Protein AF-A0A257QPD5-F1 (afdb_monomer)

Structure (mmCIF, N/CA/C/O backbone):
data_AF-A0A257QPD5-F1
#
_entry.id   AF-A0A257QPD5-F1
#
loop_
_atom_site.group_PDB
_atom_site.id
_atom_site.type_symbol
_atom_site.label_atom_id
_atom_site.label_alt_id
_atom_site.label_comp_id
_atom_site.label_asym_id
_atom_site.label_entity_id
_atom_site.label_seq_id
_atom_site.pdbx_PDB_ins_code
_atom_site.Cartn_x
_atom_site.Cartn_y
_atom_site.Cartn_z
_atom_site.occupancy
_atom_site.B_iso_or_equiv
_atom_site.auth_seq_id
_atom_site.auth_comp_id
_atom_site.auth_asym_id
_atom_site.auth_atom_id
_atom_site.pdbx_PDB_model_num
ATOM 1 N N . MET A 1 1 ? -7.253 -9.296 -19.703 1.00 43.03 1 MET A N 1
ATOM 2 C CA . MET A 1 1 ? -7.086 -7.842 -19.521 1.00 43.03 1 MET A CA 1
ATOM 3 C C . MET A 1 1 ? -7.882 -7.511 -18.281 1.00 43.03 1 MET A C 1
ATOM 5 O O . MET A 1 1 ? -9.099 -7.597 -18.338 1.00 43.03 1 MET A O 1
ATOM 9 N N . ILE A 1 2 ? -7.193 -7.361 -17.153 1.00 46.84 2 ILE A N 1
ATOM 10 C CA . ILE A 1 2 ? -7.810 -7.124 -15.847 1.00 46.84 2 ILE A CA 1
ATOM 11 C C . ILE A 1 2 ? -8.501 -5.755 -15.883 1.00 46.84 2 ILE A C 1
ATOM 13 O O . ILE A 1 2 ? -7.933 -4.788 -16.395 1.00 46.84 2 ILE A O 1
ATOM 17 N N . THR A 1 3 ? -9.734 -5.682 -15.391 1.00 47.44 3 THR A N 1
ATOM 18 C CA . THR A 1 3 ? -10.474 -4.427 -15.220 1.00 47.44 3 THR A CA 1
ATOM 19 C C . THR A 1 3 ? -9.905 -3.722 -13.984 1.00 47.44 3 THR A C 1
ATOM 21 O O . THR A 1 3 ? -10.390 -3.902 -12.877 1.00 47.44 3 THR A O 1
ATOM 24 N N . LEU A 1 4 ? -8.798 -3.000 -14.178 1.00 59.91 4 LEU A N 1
ATOM 25 C CA . LEU A 1 4 ? -7.837 -2.599 -13.139 1.00 59.91 4 LEU A CA 1
ATOM 26 C C . LEU A 1 4 ? -8.377 -1.752 -11.976 1.00 59.91 4 LEU A C 1
ATOM 28 O O . LEU A 1 4 ? -7.714 -1.706 -10.950 1.00 59.91 4 LEU A O 1
ATOM 32 N N . THR A 1 5 ? -9.514 -1.067 -12.089 1.00 71.81 5 THR A N 1
ATOM 33 C CA . THR A 1 5 ? -9.912 -0.085 -11.063 1.00 71.81 5 THR A CA 1
ATOM 34 C C . THR A 1 5 ? -10.363 -0.730 -9.761 1.00 71.81 5 THR A C 1
ATOM 36 O O . THR A 1 5 ? -9.887 -0.334 -8.704 1.00 71.81 5 THR A O 1
ATOM 39 N N . ASP A 1 6 ? -11.228 -1.740 -9.832 1.00 85.19 6 ASP A N 1
ATOM 40 C CA . ASP A 1 6 ? -11.835 -2.318 -8.628 1.00 85.19 6 ASP A CA 1
ATOM 41 C C . ASP A 1 6 ? -10.810 -3.182 -7.877 1.00 85.19 6 ASP A C 1
ATOM 43 O O . ASP A 1 6 ? -10.649 -3.046 -6.670 1.00 85.19 6 ASP A O 1
ATOM 47 N N . GLU A 1 7 ? -10.010 -3.972 -8.604 1.00 90.75 7 GLU A N 1
ATOM 48 C CA . GLU A 1 7 ? -8.930 -4.773 -8.006 1.00 90.75 7 GLU A CA 1
ATOM 49 C C . GLU A 1 7 ? -7.797 -3.903 -7.429 1.00 90.75 7 GLU A C 1
ATOM 51 O O . GLU A 1 7 ? -7.196 -4.261 -6.416 1.00 90.75 7 GLU A O 1
ATOM 56 N N . THR A 1 8 ? -7.498 -2.742 -8.031 1.00 94.50 8 THR A N 1
ATOM 57 C CA . THR A 1 8 ? -6.486 -1.821 -7.476 1.00 94.50 8 THR A CA 1
ATOM 58 C C . THR A 1 8 ? -7.026 -1.056 -6.266 1.00 94.50 8 THR A C 1
ATOM 60 O O . THR A 1 8 ? -6.274 -0.817 -5.321 1.00 94.50 8 THR A O 1
ATOM 63 N N . ASP A 1 9 ? -8.319 -0.708 -6.252 1.00 96.19 9 ASP A N 1
ATOM 64 C CA . ASP A 1 9 ? -8.983 -0.138 -5.074 1.00 96.19 9 ASP A CA 1
ATOM 65 C C . ASP A 1 9 ? -8.925 -1.135 -3.896 1.00 96.19 9 ASP A C 1
ATOM 67 O O . ASP A 1 9 ? -8.473 -0.760 -2.811 1.00 96.19 9 ASP A O 1
ATOM 71 N N . ASP A 1 10 ? -9.262 -2.410 -4.130 1.00 96.50 10 ASP A N 1
ATOM 72 C CA . ASP A 1 10 ? -9.176 -3.484 -3.127 1.00 96.50 10 ASP A CA 1
ATOM 73 C C . ASP A 1 10 ? -7.736 -3.702 -2.630 1.00 96.50 10 ASP A C 1
ATOM 75 O O . ASP A 1 10 ? -7.492 -3.870 -1.430 1.00 96.50 10 ASP A O 1
ATOM 79 N N . LEU A 1 11 ? -6.754 -3.648 -3.534 1.00 97.69 11 LEU A N 1
ATOM 80 C CA . LEU A 1 11 ? -5.338 -3.757 -3.183 1.00 97.69 11 LEU A CA 1
ATOM 81 C C . LEU A 1 11 ? -4.869 -2.607 -2.288 1.00 97.69 11 LEU A C 1
ATOM 83 O O . LEU A 1 11 ? -4.123 -2.826 -1.330 1.00 97.69 11 LEU A O 1
ATOM 87 N N . ILE A 1 12 ? -5.300 -1.382 -2.579 1.00 97.88 12 ILE A N 1
ATOM 88 C CA . ILE A 1 12 ? -4.968 -0.213 -1.763 1.00 97.88 12 ILE A CA 1
ATOM 89 C C . ILE A 1 12 ? -5.658 -0.295 -0.401 1.00 97.88 12 ILE A C 1
ATOM 91 O O . ILE A 1 12 ? -5.016 -0.016 0.613 1.00 9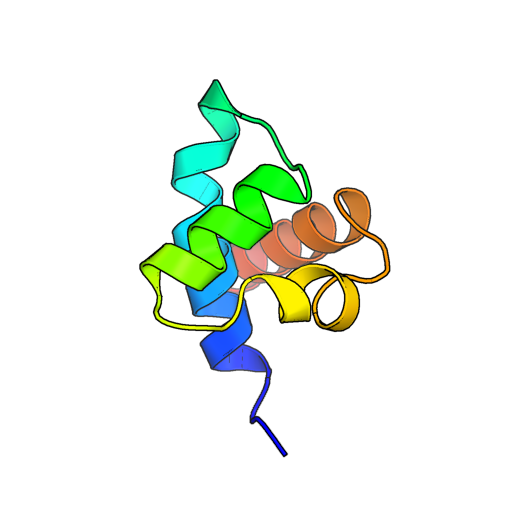7.88 12 ILE A O 1
ATOM 95 N N . ASP A 1 13 ? -6.906 -0.756 -0.347 1.00 97.81 13 ASP A N 1
ATOM 96 C CA . ASP A 1 13 ? -7.618 -0.988 0.912 1.00 97.81 13 ASP A CA 1
ATOM 97 C C . ASP A 1 13 ? -6.938 -2.068 1.774 1.00 97.81 13 ASP A C 1
ATOM 99 O O . ASP A 1 13 ? -6.859 -1.915 2.994 1.00 97.81 13 ASP A O 1
ATOM 103 N N . ALA A 1 14 ? -6.374 -3.115 1.162 1.00 98.19 14 ALA A N 1
ATOM 104 C CA . ALA A 1 14 ? -5.569 -4.126 1.855 1.00 98.19 14 ALA A CA 1
ATOM 105 C C . ALA A 1 14 ? -4.186 -3.602 2.296 1.00 98.19 14 ALA A C 1
ATOM 107 O O . ALA A 1 14 ? -3.660 -4.013 3.333 1.00 98.19 14 ALA A O 1
ATOM 108 N N . LEU A 1 15 ? -3.594 -2.671 1.542 1.00 98.56 15 LEU A N 1
ATOM 109 C CA . LEU A 1 15 ? -2.291 -2.074 1.843 1.00 98.56 15 LEU A CA 1
ATOM 110 C C . LEU A 1 15 ? -2.350 -1.079 3.009 1.00 98.56 15 LEU A C 1
ATOM 112 O O . LEU A 1 15 ? -1.463 -1.082 3.866 1.00 98.56 15 LEU A O 1
ATOM 116 N N . VAL A 1 16 ? -3.373 -0.222 3.060 1.00 98.31 16 VAL A N 1
ATOM 117 C CA . VAL A 1 16 ? -3.489 0.872 4.043 1.00 98.31 16 VAL A CA 1
ATOM 118 C C . VAL A 1 16 ? -3.317 0.405 5.503 1.00 98.31 16 VAL A C 1
ATOM 120 O O . VAL A 1 16 ? -2.572 1.062 6.233 1.00 98.31 16 VAL A O 1
ATOM 123 N N . PRO A 1 17 ? -3.892 -0.725 5.960 1.00 98.44 17 PRO A N 1
ATOM 124 C CA . PRO A 1 17 ? -3.661 -1.255 7.306 1.00 98.44 17 PRO A CA 1
ATOM 125 C C . PRO A 1 17 ? -2.198 -1.597 7.635 1.00 98.44 17 PRO A C 1
ATOM 127 O O . PRO A 1 17 ? -1.816 -1.570 8.805 1.00 98.44 17 PRO A O 1
ATOM 130 N N . LEU A 1 18 ? -1.367 -1.908 6.634 1.00 98.44 18 LEU A N 1
ATOM 131 C CA . LEU A 1 18 ? 0.052 -2.240 6.816 1.00 98.44 18 LEU A CA 1
ATOM 132 C C . LEU A 1 18 ? 0.922 -0.982 6.964 1.00 98.44 18 LEU A C 1
ATOM 134 O O . LEU A 1 18 ? 1.963 -1.012 7.628 1.00 98.44 18 LEU A O 1
ATOM 138 N N . VAL A 1 19 ? 0.495 0.137 6.371 1.00 98.19 19 VAL A N 1
ATOM 139 C CA . VAL A 1 19 ? 1.264 1.388 6.270 1.00 98.19 19 VAL A CA 1
ATOM 140 C C . VAL A 1 19 ? 1.712 1.961 7.624 1.00 98.19 19 VAL A C 1
ATOM 142 O O . VAL A 1 19 ? 2.873 2.363 7.706 1.00 98.19 19 VAL A O 1
ATOM 145 N N . PRO A 1 20 ? 0.903 1.994 8.705 1.00 98.12 20 PRO A N 1
ATOM 146 C CA . PRO A 1 20 ? 1.336 2.572 9.980 1.00 98.12 20 PRO A CA 1
ATOM 147 C C . PRO A 1 20 ? 2.575 1.905 10.587 1.00 98.12 20 PRO A C 1
ATOM 149 O O . PRO A 1 20 ? 3.328 2.556 11.308 1.00 98.12 20 PRO A O 1
ATOM 152 N N . LEU A 1 21 ? 2.781 0.614 10.310 1.00 97.75 21 LEU A N 1
ATOM 153 C CA . LEU A 1 21 ? 3.895 -0.165 10.855 1.00 97.75 21 LEU A CA 1
ATOM 154 C C . LEU A 1 21 ? 5.008 -0.406 9.831 1.00 97.75 21 LEU A C 1
ATOM 156 O O . LEU A 1 21 ? 6.178 -0.429 10.202 1.00 97.75 21 LEU A O 1
ATOM 160 N N . GLN A 1 22 ? 4.656 -0.601 8.559 1.00 97.75 22 GLN A N 1
ATOM 161 C CA . GLN A 1 22 ? 5.594 -1.009 7.507 1.00 97.75 22 GLN A CA 1
ATOM 162 C C . GLN A 1 22 ? 5.904 0.103 6.497 1.00 97.75 22 GLN A C 1
ATOM 164 O O . GLN A 1 22 ? 6.871 0.007 5.742 1.00 97.75 22 GLN A O 1
ATOM 169 N N . GLY A 1 23 ? 5.097 1.164 6.475 1.00 98.19 23 GLY A N 1
ATOM 170 C CA . GLY A 1 23 ? 5.170 2.241 5.495 1.00 98.19 23 GLY A CA 1
ATOM 171 C C . GLY A 1 23 ? 4.656 1.855 4.105 1.00 98.19 23 GLY A C 1
ATOM 172 O O . GLY A 1 23 ? 4.306 0.705 3.823 1.00 98.19 23 GLY A O 1
ATOM 173 N N . TRP A 1 24 ? 4.648 2.848 3.214 1.00 98.31 24 TRP A N 1
ATOM 174 C CA . TRP A 1 24 ? 4.385 2.689 1.783 1.00 98.31 24 TRP A CA 1
ATOM 175 C C . TRP A 1 24 ? 5.610 2.081 1.099 1.00 98.31 24 TRP A C 1
ATOM 177 O O . TRP A 1 24 ? 6.498 2.791 0.631 1.00 98.31 24 TRP A O 1
ATOM 187 N N . THR A 1 25 ? 5.706 0.753 1.096 1.00 98.44 25 THR A N 1
ATOM 188 C CA . THR A 1 25 ? 6.847 0.036 0.513 1.00 98.44 25 THR A CA 1
ATOM 189 C C . THR A 1 25 ? 6.385 -1.054 -0.442 1.00 98.44 25 THR A C 1
ATOM 191 O O . THR A 1 25 ? 5.289 -1.598 -0.309 1.00 98.44 25 THR A O 1
ATOM 194 N N . MET A 1 26 ? 7.272 -1.458 -1.357 1.00 97.88 26 MET A N 1
ATOM 195 C CA . MET A 1 26 ? 7.027 -2.631 -2.203 1.00 97.88 26 MET A CA 1
ATOM 196 C C . MET A 1 26 ? 6.852 -3.914 -1.380 1.00 97.88 26 MET A C 1
ATOM 198 O O . MET A 1 26 ? 6.226 -4.850 -1.857 1.00 97.88 26 MET A O 1
ATOM 202 N N . SER A 1 27 ? 7.399 -3.987 -0.161 1.00 98.25 27 SER A N 1
ATOM 203 C CA . SER A 1 27 ? 7.182 -5.138 0.721 1.00 98.25 27 SER A CA 1
ATOM 204 C C . SER A 1 27 ? 5.740 -5.183 1.224 1.00 98.25 27 SER A C 1
ATOM 206 O O . SER A 1 27 ? 5.103 -6.227 1.131 1.00 98.25 27 SER A O 1
ATOM 208 N N . SER A 1 28 ? 5.214 -4.044 1.680 1.00 98.56 28 SER A N 1
ATOM 209 C CA . SER A 1 28 ? 3.825 -3.913 2.131 1.00 98.56 28 SER A CA 1
ATOM 210 C C . SER A 1 28 ? 2.844 -4.226 0.993 1.00 98.56 28 SER A C 1
ATOM 212 O O . SER A 1 28 ? 1.885 -4.961 1.192 1.00 98.56 28 SER A O 1
ATOM 214 N N . LEU A 1 29 ? 3.122 -3.742 -0.225 1.00 98.44 29 LEU A N 1
ATOM 215 C CA . LEU A 1 29 ? 2.299 -4.015 -1.410 1.00 98.44 29 LEU A CA 1
ATOM 216 C C . LEU A 1 29 ? 2.284 -5.507 -1.781 1.00 98.44 29 LEU A C 1
ATOM 218 O O . LEU A 1 29 ? 1.237 -6.068 -2.085 1.00 98.44 29 LEU A O 1
ATOM 222 N N . ARG A 1 30 ? 3.447 -6.166 -1.725 1.00 98.56 30 ARG A N 1
ATOM 223 C CA . ARG A 1 30 ? 3.561 -7.616 -1.941 1.00 98.56 30 ARG A CA 1
ATOM 224 C C . ARG A 1 30 ? 2.778 -8.420 -0.915 1.00 98.56 30 ARG A C 1
ATOM 226 O O . ARG A 1 30 ? 2.180 -9.429 -1.271 1.00 98.56 30 ARG A O 1
ATOM 233 N N . GLN A 1 31 ? 2.804 -7.985 0.342 1.00 98.56 31 GLN A N 1
ATOM 234 C CA . GLN A 1 31 ? 2.020 -8.614 1.394 1.00 98.56 31 GLN A CA 1
ATOM 235 C C . GLN A 1 31 ? 0.519 -8.436 1.135 1.00 98.56 31 GLN A C 1
ATOM 237 O O . GLN A 1 31 ? -0.202 -9.423 1.160 1.00 98.56 31 GLN A O 1
ATOM 242 N N . ALA A 1 32 ? 0.072 -7.228 0.787 1.00 98.25 32 ALA A N 1
ATOM 243 C CA . ALA A 1 32 ? -1.326 -6.971 0.445 1.00 98.25 32 ALA A CA 1
ATOM 244 C C . ALA A 1 32 ? -1.809 -7.828 -0.744 1.00 98.25 32 ALA A C 1
ATOM 246 O O . ALA A 1 32 ? -2.892 -8.403 -0.685 1.00 98.25 32 ALA A O 1
ATOM 247 N N . LEU A 1 33 ? -0.985 -7.996 -1.788 1.00 98.00 33 LEU A N 1
ATOM 248 C CA . LEU A 1 33 ? -1.280 -8.917 -2.897 1.00 98.00 33 LEU A CA 1
ATOM 249 C C . LEU A 1 33 ? -1.426 -10.365 -2.423 1.00 98.00 33 LEU A C 1
ATOM 251 O O . LEU A 1 33 ? -2.381 -11.036 -2.807 1.00 98.00 33 LEU A O 1
ATOM 255 N N . ALA A 1 34 ? -0.501 -10.838 -1.582 1.00 97.94 34 ALA A N 1
ATOM 256 C CA . ALA A 1 34 ? -0.556 -12.192 -1.036 1.00 97.94 34 ALA A CA 1
ATOM 257 C C . ALA A 1 34 ? -1.821 -12.419 -0.194 1.00 97.94 34 ALA A C 1
ATOM 259 O O . ALA A 1 34 ? -2.458 -13.464 -0.320 1.00 97.94 34 ALA A O 1
ATOM 260 N N . ASP A 1 35 ? -2.202 -11.435 0.624 1.00 97.44 35 ASP A N 1
ATOM 261 C CA . ASP A 1 35 ? -3.392 -11.488 1.478 1.00 97.44 35 ASP A CA 1
ATOM 262 C C . ASP A 1 35 ? -4.691 -11.531 0.648 1.00 97.44 35 ASP A C 1
ATOM 264 O O . ASP A 1 35 ? -5.670 -12.156 1.061 1.00 97.44 35 ASP A O 1
ATOM 268 N N . LEU A 1 36 ? -4.681 -10.944 -0.554 1.00 96.38 36 LEU A N 1
ATOM 269 C CA . LEU A 1 36 ? -5.765 -11.016 -1.542 1.00 96.38 36 LEU A CA 1
ATOM 270 C C . LEU A 1 36 ? -5.703 -12.263 -2.448 1.00 96.38 36 LEU A C 1
ATOM 272 O O . LEU A 1 36 ? -6.600 -12.487 -3.258 1.00 96.38 36 LEU A O 1
ATOM 276 N N . GLY A 1 37 ? -4.671 -13.102 -2.313 1.00 96.31 37 GLY A N 1
ATOM 277 C CA . GLY A 1 37 ? -4.491 -14.315 -3.116 1.00 96.31 37 GLY A CA 1
ATOM 278 C C . GLY A 1 37 ? -3.898 -14.089 -4.514 1.00 96.31 37 GLY A C 1
ATOM 279 O O . GLY A 1 37 ? -3.948 -14.999 -5.344 1.00 96.31 37 GLY A O 1
ATOM 280 N N . HIS A 1 38 ? -3.328 -12.911 -4.778 1.00 95.81 38 HIS A N 1
ATOM 281 C CA . HIS A 1 38 ? -2.601 -12.591 -6.010 1.00 95.81 38 HIS A CA 1
ATOM 282 C C . HIS A 1 38 ? -1.103 -12.919 -5.899 1.00 95.81 38 HIS A C 1
ATOM 284 O O . HIS A 1 38 ? -0.577 -13.134 -4.805 1.00 95.81 38 HIS A O 1
ATOM 290 N N . ASP A 1 39 ? -0.397 -12.949 -7.036 1.00 97.00 39 ASP A N 1
ATOM 291 C CA . ASP A 1 39 ? 1.052 -13.167 -7.058 1.00 97.00 39 ASP A CA 1
ATOM 292 C C . ASP A 1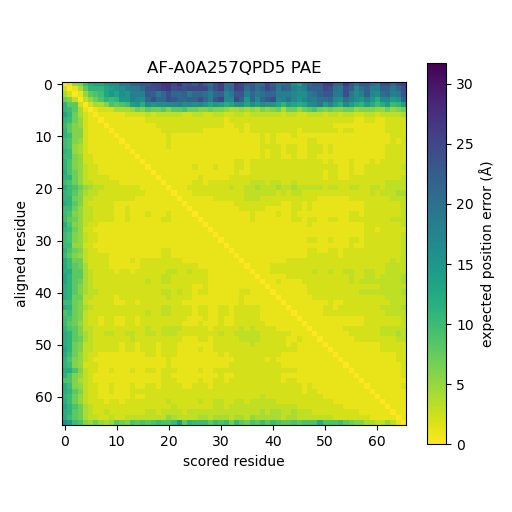 39 ? 1.794 -11.898 -6.590 1.00 97.00 39 ASP A C 1
ATOM 294 O O . ASP A 1 39 ? 1.703 -10.850 -7.235 1.00 97.00 39 ASP A O 1
ATOM 298 N N . PRO A 1 40 ? 2.589 -11.950 -5.503 1.00 97.62 40 PRO A N 1
ATOM 299 C CA . PRO A 1 40 ? 3.397 -10.811 -5.071 1.00 97.62 40 PRO A CA 1
ATOM 300 C C . PRO A 1 40 ? 4.399 -10.325 -6.131 1.00 97.62 40 PRO A C 1
ATOM 302 O O . PRO A 1 40 ? 4.857 -9.180 -6.075 1.00 97.62 40 PRO A O 1
ATOM 305 N N . ALA A 1 41 ? 4.776 -11.171 -7.094 1.00 96.88 41 ALA A N 1
ATOM 306 C CA . ALA A 1 41 ? 5.651 -10.786 -8.196 1.00 96.88 41 ALA A CA 1
ATOM 307 C C . ALA A 1 41 ? 5.035 -9.709 -9.105 1.00 96.88 41 ALA A C 1
ATOM 309 O O . ALA A 1 41 ? 5.790 -8.981 -9.752 1.00 96.88 41 ALA A O 1
ATOM 310 N N . ASP A 1 42 ? 3.709 -9.541 -9.088 1.00 96.25 42 ASP A N 1
ATOM 311 C CA . ASP A 1 42 ? 3.003 -8.537 -9.887 1.00 96.25 42 ASP A CA 1
ATOM 312 C C . ASP A 1 42 ? 3.126 -7.116 -9.314 1.00 96.25 42 ASP A C 1
ATOM 314 O O . ASP A 1 42 ? 2.886 -6.140 -10.023 1.00 96.25 42 ASP A O 1
ATOM 318 N N . ALA A 1 43 ? 3.574 -6.953 -8.062 1.00 96.50 43 ALA A N 1
ATOM 319 C CA . ALA A 1 43 ? 3.668 -5.645 -7.403 1.00 96.50 43 ALA A CA 1
ATOM 320 C C . ALA A 1 43 ? 4.374 -4.551 -8.243 1.00 96.50 43 ALA A C 1
ATOM 322 O O . ALA A 1 43 ? 3.835 -3.448 -8.341 1.00 96.50 43 ALA A O 1
ATOM 323 N N . PRO A 1 44 ? 5.542 -4.800 -8.879 1.00 96.06 44 PRO A N 1
ATOM 324 C CA . PRO A 1 44 ? 6.222 -3.795 -9.701 1.00 96.06 44 PRO A CA 1
ATOM 325 C C . PRO A 1 44 ? 5.525 -3.508 -11.038 1.00 96.06 44 PRO A C 1
ATOM 327 O O . PRO A 1 44 ? 5.838 -2.501 -11.666 1.00 96.06 44 PRO A O 1
ATOM 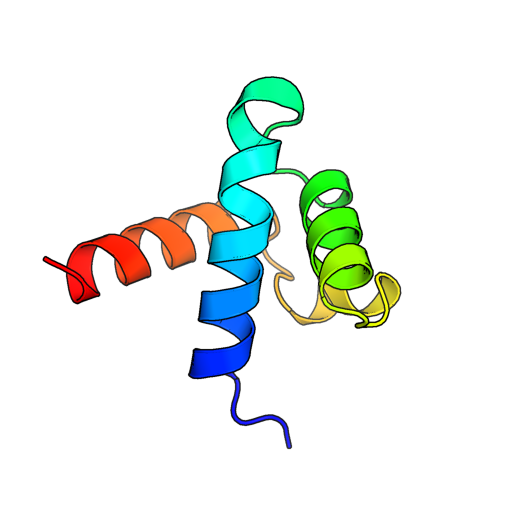3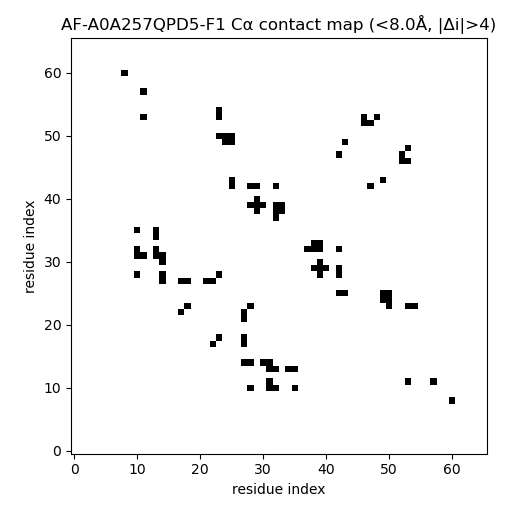30 N N . LEU A 1 45 ? 4.634 -4.394 -11.498 1.00 95.44 45 LEU A N 1
ATOM 331 C CA . LEU A 1 45 ? 3.821 -4.181 -12.698 1.00 95.44 45 LEU A CA 1
ATOM 332 C C . LEU A 1 45 ? 2.609 -3.296 -12.392 1.00 95.44 45 LEU A C 1
ATOM 334 O O . LEU A 1 45 ? 2.218 -2.503 -13.242 1.00 95.44 45 LEU A O 1
ATOM 338 N N . ILE A 1 46 ? 2.038 -3.434 -11.191 1.00 95.31 46 ILE A N 1
ATOM 339 C CA . ILE A 1 46 ? 0.862 -2.673 -10.750 1.00 95.31 46 ILE A CA 1
ATOM 340 C C . ILE A 1 46 ? 1.252 -1.245 -10.345 1.00 95.31 46 ILE A C 1
ATOM 342 O O . ILE A 1 46 ? 0.574 -0.304 -10.737 1.00 95.31 46 ILE A O 1
ATOM 346 N N . PHE A 1 47 ? 2.358 -1.080 -9.609 1.00 96.25 47 PHE A N 1
ATOM 347 C CA . PHE A 1 47 ? 2.869 0.228 -9.170 1.00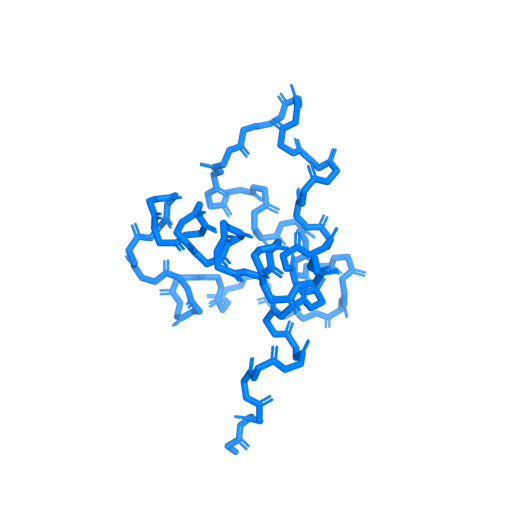 96.25 47 PHE A CA 1
ATOM 348 C C . PHE A 1 47 ? 4.348 0.417 -9.559 1.00 96.25 47 PHE A C 1
ATOM 350 O O . PHE A 1 47 ? 5.234 0.339 -8.696 1.00 96.25 47 PHE A O 1
ATOM 357 N N . PRO A 1 48 ? 4.662 0.637 -10.851 1.00 95.94 48 PRO A N 1
ATOM 358 C CA . PRO A 1 48 ? 6.034 0.838 -11.326 1.00 95.94 48 PRO A CA 1
ATOM 359 C C . PRO A 1 48 ? 6.708 2.095 -10.748 1.00 95.9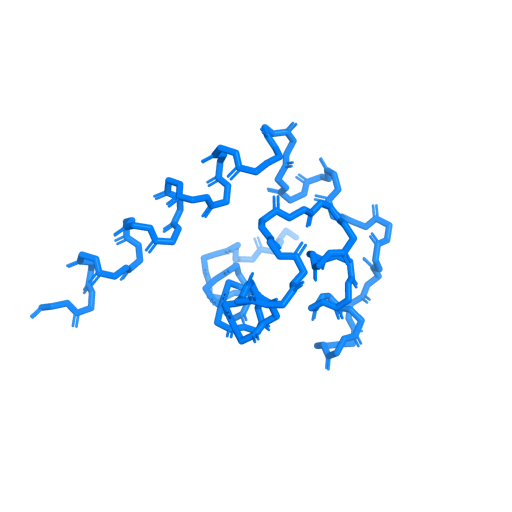4 48 PRO A C 1
ATOM 361 O O . PRO A 1 48 ? 7.930 2.117 -10.585 1.00 95.94 48 PRO A O 1
ATOM 364 N N . GLY A 1 49 ? 5.934 3.128 -10.406 1.00 95.62 49 GLY A N 1
ATOM 365 C CA . GLY A 1 49 ? 6.379 4.333 -9.701 1.00 95.62 49 GLY A CA 1
ATOM 366 C C . GLY A 1 49 ? 6.566 4.131 -8.193 1.00 95.62 49 GLY A C 1
ATOM 367 O O . GLY A 1 49 ? 7.050 5.029 -7.496 1.00 95.62 49 GLY A O 1
ATOM 368 N N . GLY A 1 50 ? 6.227 2.947 -7.675 1.00 96.69 50 GLY A N 1
ATOM 369 C CA . GLY A 1 50 ? 6.427 2.563 -6.286 1.00 96.69 50 GLY A CA 1
ATOM 370 C C . GLY A 1 50 ? 5.615 3.416 -5.313 1.00 96.69 50 GLY A C 1
ATOM 371 O O . GLY A 1 50 ? 4.452 3.726 -5.548 1.00 96.69 50 GLY A O 1
ATOM 372 N N . ALA A 1 51 ? 6.228 3.777 -4.184 1.00 98.00 51 ALA A N 1
ATOM 373 C CA . ALA A 1 51 ? 5.529 4.401 -3.059 1.00 98.00 51 ALA A CA 1
ATOM 374 C C . ALA A 1 51 ? 4.796 5.703 -3.424 1.00 98.00 51 ALA A C 1
ATOM 376 O O . ALA A 1 51 ? 3.701 5.936 -2.925 1.00 98.00 51 ALA A O 1
ATOM 377 N N . ALA A 1 52 ? 5.383 6.540 -4.287 1.00 98.06 52 ALA A N 1
ATOM 378 C CA . ALA A 1 52 ? 4.765 7.801 -4.694 1.00 98.06 52 ALA A CA 1
ATOM 379 C C . ALA A 1 52 ? 3.454 7.558 -5.456 1.00 98.06 52 ALA A C 1
ATOM 381 O O . ALA A 1 52 ? 2.428 8.131 -5.105 1.00 98.06 52 ALA A O 1
ATOM 382 N N . GLU A 1 53 ? 3.475 6.638 -6.420 1.00 98.06 53 GLU A N 1
ATOM 383 C CA . GL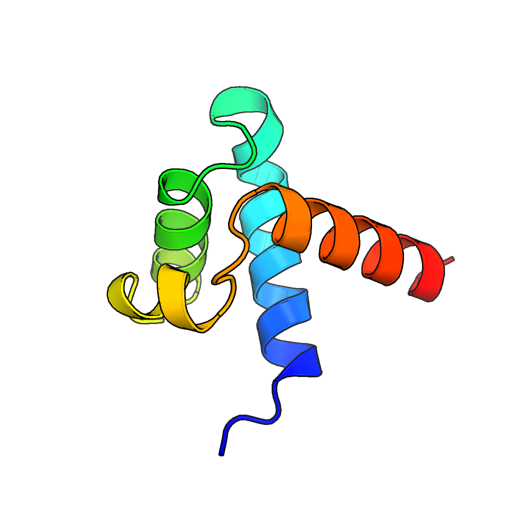U A 1 53 ? 2.296 6.260 -7.203 1.00 98.06 53 GLU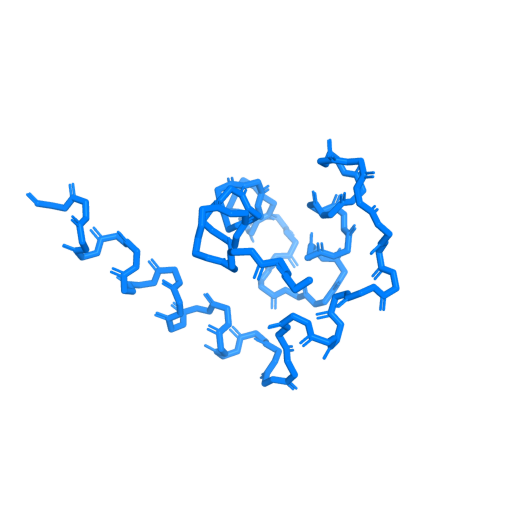 A CA 1
ATOM 384 C C . GLU A 1 53 ? 1.206 5.624 -6.324 1.00 98.06 53 GLU A C 1
ATOM 386 O O . GLU A 1 53 ? 0.032 5.953 -6.467 1.00 98.06 53 GLU A O 1
ATOM 391 N N . MET A 1 54 ? 1.583 4.782 -5.351 1.00 98.25 54 MET A N 1
ATOM 392 C CA . MET A 1 54 ? 0.631 4.213 -4.383 1.00 98.25 54 MET A CA 1
ATOM 393 C C . MET A 1 54 ? -0.069 5.301 -3.556 1.00 98.25 54 MET A C 1
ATOM 395 O O . MET A 1 54 ? -1.279 5.239 -3.348 1.00 98.25 54 MET A O 1
ATOM 399 N N . ILE A 1 55 ? 0.684 6.300 -3.081 1.00 98.44 55 ILE A N 1
ATOM 400 C CA . ILE A 1 55 ? 0.146 7.407 -2.277 1.00 98.44 55 ILE A CA 1
ATOM 401 C C . ILE A 1 55 ? -0.766 8.301 -3.122 1.00 98.44 55 ILE A C 1
ATOM 403 O O . ILE A 1 55 ? -1.831 8.705 -2.648 1.00 98.44 55 ILE A O 1
ATOM 407 N N . GLU A 1 56 ? -0.368 8.609 -4.358 1.00 97.94 56 GLU A N 1
ATOM 408 C CA . GLU A 1 56 ? -1.188 9.375 -5.302 1.00 97.94 56 GLU A CA 1
ATOM 409 C C . GLU A 1 56 ? -2.507 8.652 -5.591 1.00 97.94 56 GLU A C 1
ATOM 411 O O . GLU A 1 56 ? -3.577 9.261 -5.512 1.00 97.94 56 GLU A O 1
ATOM 416 N N . TYR A 1 57 ? -2.445 7.340 -5.836 1.00 97.31 57 TYR A N 1
ATOM 417 C CA . TYR A 1 57 ? -3.631 6.520 -6.051 1.00 97.31 57 TYR A CA 1
ATOM 418 C C . TYR A 1 57 ? -4.540 6.509 -4.820 1.00 97.31 57 TYR A C 1
ATOM 420 O O . TYR A 1 57 ? -5.735 6.779 -4.938 1.00 97.31 57 TYR A O 1
ATOM 428 N N . TRP A 1 58 ? -3.988 6.241 -3.632 1.00 97.38 58 TRP A N 1
ATOM 429 C CA . TRP A 1 58 ? -4.749 6.252 -2.381 1.00 97.38 58 TRP A CA 1
ATOM 430 C C . TRP A 1 58 ? -5.428 7.602 -2.134 1.00 97.38 58 TRP A C 1
ATOM 432 O O . TRP A 1 58 ? -6.614 7.631 -1.816 1.00 97.38 58 TRP A O 1
ATOM 442 N N . SER A 1 59 ? -4.717 8.711 -2.359 1.00 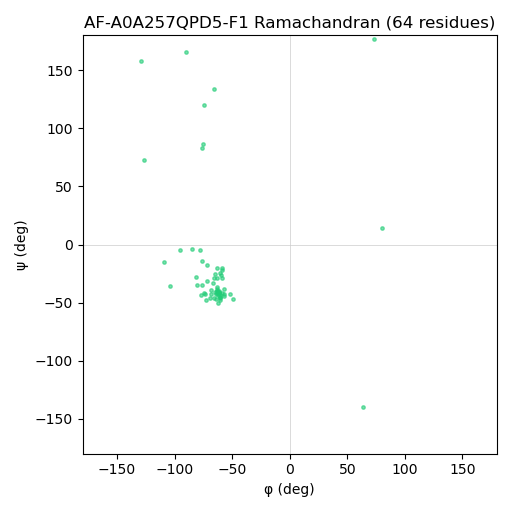97.56 59 SER A N 1
ATOM 443 C CA . SER A 1 59 ? -5.279 10.061 -2.215 1.00 97.56 59 SER A CA 1
ATOM 444 C C . SER A 1 59 ? -6.461 10.277 -3.171 1.00 97.56 59 SER A C 1
ATOM 446 O O . SER A 1 59 ? -7.529 10.726 -2.755 1.00 97.56 59 SER A O 1
ATOM 448 N N . SER A 1 60 ? -6.318 9.874 -4.440 1.00 96.44 60 SER A N 1
ATOM 449 C CA . SER A 1 60 ? -7.405 9.948 -5.425 1.00 96.44 60 SER A CA 1
ATOM 450 C C . SER A 1 60 ? -8.598 9.058 -5.057 1.00 96.44 60 SER A C 1
ATOM 452 O O . SER A 1 60 ? -9.748 9.469 -5.214 1.00 96.44 60 SER A O 1
ATOM 454 N N . LEU A 1 61 ? -8.351 7.847 -4.551 1.00 95.44 61 LEU A N 1
ATOM 455 C CA . LEU A 1 61 ? -9.392 6.935 -4.077 1.00 95.44 61 LEU A CA 1
ATOM 456 C C . LEU A 1 61 ? -10.169 7.534 -2.901 1.00 95.44 61 LEU A C 1
ATOM 458 O O . LEU A 1 61 ? -11.397 7.462 -2.883 1.00 95.44 61 LEU A O 1
ATOM 462 N N . THR A 1 62 ? -9.479 8.147 -1.938 1.00 96.50 62 THR A N 1
ATOM 463 C CA . THR A 1 62 ? -10.147 8.800 -0.808 1.00 96.50 62 THR A CA 1
ATOM 464 C C . THR A 1 62 ? -10.984 9.994 -1.250 1.00 96.50 62 THR A C 1
ATOM 466 O O . THR A 1 62 ? -12.118 10.111 -0.795 1.00 96.50 62 THR A O 1
ATOM 469 N N . ASP A 1 63 ? -10.491 10.809 -2.187 1.00 96.31 63 ASP A N 1
ATOM 470 C CA . ASP A 1 63 ? -11.246 11.943 -2.734 1.00 96.31 63 ASP A CA 1
ATOM 471 C C . ASP A 1 63 ? -12.509 11.483 -3.480 1.00 96.31 63 ASP A C 1
ATOM 473 O O . ASP A 1 63 ? -13.561 12.103 -3.352 1.00 96.31 63 ASP A O 1
ATOM 477 N N . ARG A 1 64 ? -12.444 10.366 -4.223 1.00 93.81 64 ARG A N 1
ATOM 478 C CA . ARG A 1 64 ? -13.612 9.765 -4.901 1.00 93.81 64 ARG A CA 1
ATOM 479 C C . ARG A 1 64 ? -14.684 9.248 -3.935 1.00 93.81 64 ARG A C 1
ATOM 481 O O . ARG A 1 64 ? -15.830 9.085 -4.350 1.00 93.81 64 ARG A O 1
ATOM 488 N N . ARG A 1 65 ? -14.303 8.906 -2.700 1.00 93.12 65 ARG A N 1
ATOM 489 C CA . ARG A 1 65 ? -15.180 8.302 -1.681 1.00 93.12 65 ARG A CA 1
ATOM 490 C C . ARG A 1 65 ? -15.792 9.332 -0.716 1.00 93.12 65 ARG A C 1
ATOM 492 O O . ARG A 1 65 ? -16.597 8.928 0.124 1.00 93.12 65 ARG A O 1
ATOM 499 N N . MET A 1 66 ? -15.415 10.612 -0.813 1.00 89.19 66 MET A N 1
ATOM 500 C CA . MET A 1 66 ? -16.042 11.730 -0.085 1.00 89.19 66 MET A CA 1
ATOM 501 C C . MET A 1 66 ? -17.300 12.233 -0.794 1.00 89.19 66 MET A C 1
ATOM 503 O O . MET A 1 66 ? -18.256 12.589 -0.068 1.00 89.19 66 MET A O 1
#

Secondary structure (DSSP, 8-state):
---HHHHHHHHHHHHGGGHHHH-S-HHHHHHHHHHTTS-GGGHHHH-TTTHHHHHHHHHHHHHHT-

Radius of gyration: 10.98 Å; Cα contacts (8 Å, |Δi|>4): 51; chains: 1; bounding box: 23×26×30 Å

Nearest PDB structures (foldseek):
  6awl-assembly1_B  TM=8.192E-01  e=6.420E-02  Homo sapiens
  6awl-assembly1_A  TM=7.965E-01  e=8.161E-02  Homo sapiens
  4rhp-assembly1_B  TM=7.975E-01  e=3.243E-01  Homo sapiens
  7sss-assembly1_D  TM=6.593E-01  e=9.545E-01  Homo sapiens
  2lr8-assembly1_A  TM=5.525E-01  e=1.739E+00  Homo sapiens

pLDDT: mean 93.51, std 11.95, range [43.03, 98.56]

Mean predicted aligned error: 3.36 Å

Foldseek 3Di:
DDPLPVVLLQLLVLLVVVCVPPNQFLVSSLVSCVVVVHHSVCSCVSCVVGSVSSVVSVVVSVVVVD

Sequence (66 aa):
MITLTDETDDLIDALVPLVPLQGWTMSSLRQALADLGHDPADAPLIFPGGAAEMIEYWSSLTDRRM

Solvent-accessible surface area (backbone atoms only — not comparable to full-atom values): 3817 Å² total; per-residue (Å²): 133,80,75,58,65,61,60,48,51,53,41,49,64,51,25,56,79,44,29,89,84,66,37,76,37,74,65,40,45,21,49,22,29,46,77,73,72,45,66,41,84,47,41,60,76,78,37,72,69,37,45,62,48,51,52,53,48,51,53,53,52,53,63,75,73,110